Protein AF-A0A968C1F3-F1 (afdb_monomer)

Radius of gyration: 13.2 Å; Cα contacts (8 Å, |Δi|>4): 268; chains: 1; bounding box: 30×22×37 Å

Foldseek 3Di:
DPQCPQWDEWEAAVVRQKIWTQHCQAIWMAGPVGDHIDDADSAHFDYWYAFPVQKIWGHSDQAFFIWIGGNNHDDIDGPDGQCPDPRDGWAHWDDDNVRPDIDTDD

Structure (mmCIF, N/CA/C/O backbone):
data_AF-A0A968C1F3-F1
#
_entry.id   AF-A0A968C1F3-F1
#
loop_
_atom_site.group_PDB
_atom_site.id
_atom_site.type_symbol
_atom_site.label_atom_id
_atom_site.label_alt_id
_atom_site.label_comp_id
_atom_site.label_asym_id
_atom_site.label_entity_id
_atom_site.label_seq_id
_atom_site.pdbx_PDB_ins_code
_atom_site.Cartn_x
_atom_site.Cartn_y
_atom_site.Cartn_z
_atom_site.occupancy
_atom_site.B_iso_or_equiv
_atom_site.auth_seq_id
_atom_site.auth_comp_id
_atom_site.auth_asym_id
_atom_site.auth_atom_id
_atom_site.pdbx_PDB_model_num
ATOM 1 N N . ILE A 1 1 ? -5.490 10.789 14.487 1.00 62.66 1 ILE A N 1
ATOM 2 C CA . ILE A 1 1 ? -5.565 9.484 15.179 1.00 62.66 1 ILE A CA 1
ATOM 3 C C . ILE A 1 1 ? -4.205 9.315 15.837 1.00 62.66 1 ILE A C 1
ATOM 5 O O . ILE A 1 1 ? -3.225 9.666 15.199 1.00 62.66 1 ILE A O 1
ATOM 9 N N . GLU A 1 2 ? -4.134 8.930 17.107 1.00 79.94 2 GLU A N 1
ATOM 10 C CA . GLU A 1 2 ? -2.833 8.710 17.760 1.00 79.94 2 GLU A CA 1
ATOM 11 C C . GLU A 1 2 ? -2.062 7.604 17.016 1.00 79.94 2 GLU A C 1
ATOM 13 O O . GLU A 1 2 ? -2.661 6.593 16.641 1.00 79.94 2 GLU A O 1
ATOM 18 N N . GLY A 1 3 ? -0.770 7.809 16.748 1.00 77.06 3 GLY A N 1
ATOM 19 C CA . GLY A 1 3 ? 0.053 6.857 15.990 1.00 77.06 3 GLY A CA 1
ATOM 20 C C . GLY A 1 3 ? 0.022 7.049 14.467 1.00 77.06 3 GLY A C 1
ATOM 21 O O . GLY A 1 3 ? 0.539 6.202 13.740 1.00 77.06 3 GLY A O 1
ATOM 22 N N . THR A 1 4 ? -0.605 8.120 13.961 1.00 82.06 4 THR A N 1
ATOM 23 C CA . THR A 1 4 ? -0.593 8.488 12.528 1.00 82.06 4 THR A CA 1
ATOM 24 C C . THR A 1 4 ? 0.255 9.731 12.251 1.00 82.06 4 THR A C 1
ATOM 26 O O . THR A 1 4 ? 0.009 10.461 11.288 1.00 82.06 4 THR A O 1
ATOM 29 N N . GLU A 1 5 ? 1.198 10.044 13.132 1.00 88.50 5 GLU A N 1
ATOM 30 C CA . GLU A 1 5 ? 2.150 11.132 12.942 1.00 88.50 5 GLU A CA 1
ATOM 31 C C . GLU A 1 5 ? 3.022 10.851 11.707 1.00 88.50 5 GLU A C 1
ATOM 33 O O . GLU A 1 5 ? 3.319 9.702 11.387 1.00 88.50 5 GLU A O 1
ATOM 38 N N . SER A 1 6 ? 3.388 11.903 10.969 1.00 87.94 6 SER A N 1
ATOM 39 C CA . SER A 1 6 ? 4.142 11.799 9.706 1.00 87.94 6 SER A CA 1
ATOM 40 C C . SER A 1 6 ? 3.460 10.977 8.602 1.00 87.94 6 SER A C 1
ATOM 42 O O . SER A 1 6 ? 4.112 10.630 7.617 1.00 87.94 6 SER A O 1
ATOM 44 N N . ALA A 1 7 ? 2.158 10.686 8.728 1.00 90.62 7 ALA A N 1
ATOM 45 C CA . ALA A 1 7 ? 1.440 9.914 7.725 1.00 90.62 7 ALA A CA 1
ATOM 46 C C . ALA A 1 7 ? 1.490 10.590 6.345 1.00 90.62 7 ALA A C 1
ATOM 48 O O . ALA A 1 7 ? 1.129 11.759 6.182 1.00 90.62 7 ALA A O 1
ATOM 49 N N . SER A 1 8 ? 1.892 9.822 5.343 1.00 93.06 8 SER A N 1
ATOM 50 C CA . SER A 1 8 ? 1.897 10.184 3.933 1.00 93.06 8 SER A CA 1
ATOM 51 C C . SER A 1 8 ? 1.112 9.149 3.130 1.00 93.06 8 SER A C 1
ATOM 53 O O . SER A 1 8 ? 0.855 8.044 3.604 1.00 93.06 8 SER A O 1
ATOM 55 N N . THR A 1 9 ? 0.678 9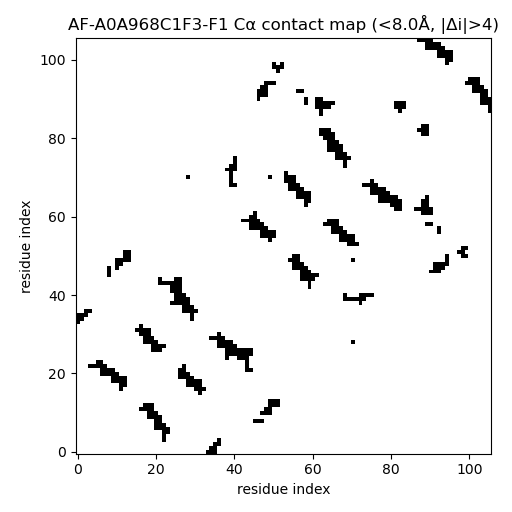.559 1.934 1.00 92.62 9 THR A N 1
ATOM 56 C CA . THR A 1 9 ? -0.091 8.776 0.954 1.00 92.62 9 THR A CA 1
ATOM 57 C C . THR A 1 9 ? -1.090 7.785 1.557 1.00 92.62 9 THR A C 1
ATOM 59 O O . THR A 1 9 ? -0.768 6.646 1.880 1.00 92.62 9 THR A O 1
ATOM 62 N N . VAL A 1 10 ? -2.352 8.203 1.629 1.00 95.62 10 VAL A N 1
ATOM 63 C CA . VAL A 1 10 ? -3.447 7.371 2.137 1.00 95.62 10 VAL A CA 1
ATOM 64 C C . VAL A 1 10 ? -4.186 6.662 1.004 1.00 95.62 10 VAL A C 1
ATOM 66 O O . VAL A 1 10 ? -4.427 7.247 -0.055 1.00 95.62 10 VAL A O 1
ATOM 69 N N . PHE A 1 11 ? -4.609 5.424 1.241 1.00 97.19 11 PHE A N 1
ATOM 70 C CA . PHE A 1 11 ? -5.496 4.677 0.351 1.00 97.19 11 PHE A CA 1
ATOM 71 C C . PHE A 1 11 ? -6.399 3.738 1.155 1.00 97.19 11 PHE A C 1
ATOM 73 O O . PHE A 1 11 ? -6.093 3.345 2.277 1.00 97.19 11 PHE A O 1
ATOM 80 N N . TRP A 1 12 ? -7.567 3.425 0.604 1.00 97.38 12 TRP A N 1
ATOM 81 C CA . TRP A 1 12 ? -8.646 2.781 1.350 1.00 97.38 12 TRP A CA 1
ATOM 82 C C . TRP A 1 12 ? -8.687 1.283 1.110 1.00 97.38 12 TRP A C 1
ATOM 84 O O . TRP A 1 12 ? -8.413 0.826 -0.003 1.00 97.38 12 TRP A O 1
ATOM 94 N N . SER A 1 13 ? -9.104 0.539 2.134 1.00 97.50 13 SER A N 1
ATOM 95 C CA . SER A 1 13 ? -9.514 -0.843 1.948 1.00 97.50 13 SER A CA 1
ATOM 96 C C . SER A 1 13 ? -10.768 -0.931 1.070 1.00 97.50 13 SER A C 1
ATOM 98 O O . SER A 1 13 ? -11.582 0.004 1.024 1.00 97.50 13 SER A O 1
ATOM 100 N N . PRO A 1 14 ? -10.974 -2.062 0.385 1.00 95.56 14 PRO A N 1
ATOM 101 C CA . PRO A 1 14 ? -12.245 -2.368 -0.256 1.00 95.56 14 PRO A CA 1
ATOM 102 C C . PRO A 1 14 ? -13.399 -2.249 0.748 1.00 95.56 14 PRO A C 1
ATOM 104 O O . PRO A 1 14 ? -13.357 -2.815 1.836 1.00 95.56 14 PRO A O 1
ATOM 107 N N . GLY A 1 15 ? -14.434 -1.486 0.396 1.00 93.88 15 GLY A N 1
ATOM 108 C CA . GLY A 1 15 ? -15.575 -1.226 1.284 1.00 93.88 15 GLY A CA 1
ATOM 109 C C . GLY A 1 15 ? -15.359 -0.108 2.314 1.00 93.88 15 GLY A C 1
ATOM 110 O O . GLY A 1 15 ? -16.330 0.335 2.920 1.00 93.88 15 GLY A O 1
ATOM 111 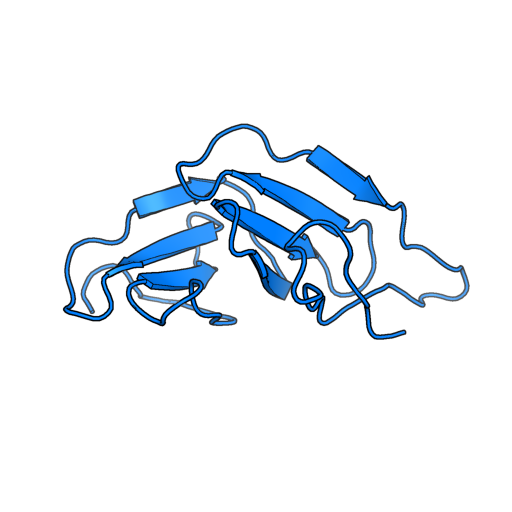N N . GLY A 1 16 ? -14.137 0.414 2.467 1.00 96.31 16 GLY A N 1
ATOM 112 C CA . GLY A 1 16 ? -13.868 1.620 3.255 1.00 96.31 16 GLY A CA 1
ATOM 113 C C . GLY A 1 16 ? -13.903 1.422 4.773 1.00 96.31 16 GLY A C 1
ATOM 114 O O . GLY A 1 16 ? -14.249 2.346 5.511 1.00 96.31 16 GLY A O 1
ATOM 115 N N . HIS A 1 17 ? -13.566 0.226 5.256 1.00 97.12 17 HIS A N 1
ATOM 116 C CA . HIS A 1 17 ? -13.519 -0.075 6.693 1.00 97.12 17 HIS A CA 1
ATOM 117 C C . HIS A 1 17 ? -12.140 0.167 7.322 1.00 97.12 17 HIS A C 1
ATOM 119 O O . HIS A 1 17 ? -12.041 0.355 8.535 1.00 97.12 17 HIS A O 1
ATOM 125 N N . GLU A 1 18 ? -11.086 0.215 6.510 1.00 98.19 18 GLU A N 1
ATOM 126 C CA . GLU A 1 18 ? -9.721 0.517 6.936 1.00 98.19 18 GLU A CA 1
ATOM 127 C C . GLU A 1 18 ? -9.056 1.503 5.966 1.00 98.19 18 GLU A C 1
ATOM 129 O O . GLU A 1 18 ? -9.433 1.617 4.795 1.00 98.19 18 GLU A O 1
ATOM 134 N N . ILE A 1 19 ? -8.054 2.221 6.467 1.00 97.69 19 ILE A N 1
ATOM 135 C CA . ILE A 1 19 ? -7.175 3.102 5.694 1.00 97.69 19 ILE A CA 1
ATOM 136 C C . ILE A 1 19 ? -5.758 2.579 5.853 1.00 97.69 19 ILE A C 1
ATOM 138 O O . ILE A 1 19 ? -5.299 2.393 6.979 1.00 97.69 19 ILE A O 1
ATOM 142 N N . ALA A 1 20 ? -5.068 2.382 4.738 1.00 97.94 20 ALA A N 1
ATOM 143 C CA . ALA A 1 20 ? -3.636 2.158 4.702 1.00 97.94 20 ALA A CA 1
ATOM 144 C C . ALA A 1 20 ? -2.903 3.473 4.403 1.00 97.94 20 ALA A C 1
ATOM 146 O O . ALA A 1 20 ? -3.420 4.345 3.696 1.00 97.94 20 ALA A O 1
ATOM 147 N N . PHE A 1 21 ? -1.720 3.626 4.984 1.00 97.56 21 PHE A N 1
ATOM 148 C CA . PHE A 1 21 ? -0.894 4.824 4.873 1.00 97.56 21 PHE A CA 1
ATOM 149 C C . PHE A 1 21 ? 0.567 4.492 5.174 1.00 97.56 21 PHE A C 1
ATOM 151 O O . PHE A 1 21 ? 0.863 3.477 5.809 1.00 97.56 21 PHE A O 1
ATOM 158 N N . PHE A 1 22 ? 1.479 5.362 4.757 1.00 96.75 22 PHE A N 1
ATOM 159 C CA . PHE A 1 22 ? 2.890 5.243 5.110 1.00 96.75 22 PHE A CA 1
ATOM 160 C C . PHE A 1 22 ? 3.255 6.211 6.231 1.00 96.75 22 PHE A C 1
ATOM 162 O O . PHE A 1 22 ? 2.746 7.325 6.275 1.00 96.75 22 PHE A O 1
ATOM 169 N N . ALA A 1 23 ? 4.144 5.802 7.128 1.00 95.00 23 ALA A N 1
ATOM 170 C CA . ALA A 1 23 ? 4.752 6.655 8.150 1.00 95.00 23 ALA A CA 1
ATOM 171 C C . ALA A 1 23 ? 6.192 6.185 8.420 1.00 95.00 23 ALA A C 1
ATOM 173 O O . ALA A 1 23 ? 6.708 5.319 7.711 1.00 95.00 23 ALA A O 1
ATOM 174 N N . ASP A 1 24 ? 6.842 6.720 9.455 1.00 90.94 24 ASP A N 1
ATOM 175 C CA . ASP A 1 24 ? 8.248 6.416 9.770 1.00 90.94 24 ASP A CA 1
ATOM 176 C C . ASP A 1 24 ? 8.513 4.910 9.960 1.00 90.94 24 ASP A C 1
ATOM 178 O O . ASP A 1 24 ? 9.573 4.414 9.587 1.00 90.94 24 ASP A O 1
ATOM 182 N N . ALA A 1 25 ? 7.533 4.164 10.481 1.00 91.19 25 ALA A N 1
ATOM 183 C CA . ALA A 1 25 ? 7.636 2.718 10.687 1.00 91.19 25 ALA A CA 1
ATOM 184 C C . ALA A 1 25 ? 7.469 1.877 9.402 1.00 91.19 25 ALA A C 1
ATOM 186 O O . ALA A 1 25 ? 7.787 0.689 9.411 1.00 91.19 25 ALA A O 1
ATOM 187 N N . GLY A 1 26 ? 6.968 2.461 8.309 1.00 95.25 26 GLY A N 1
ATOM 188 C CA . GLY A 1 26 ? 6.662 1.763 7.058 1.00 95.25 26 GLY A CA 1
ATOM 189 C C . GLY A 1 26 ? 5.191 1.872 6.662 1.00 95.25 26 GLY A C 1
ATOM 190 O O . GLY A 1 26 ? 4.559 2.904 6.882 1.00 95.25 26 GLY A O 1
ATOM 191 N N . LEU A 1 27 ? 4.654 0.817 6.053 1.00 97.75 27 LEU A N 1
ATOM 192 C CA . LEU A 1 27 ? 3.251 0.711 5.664 1.00 97.75 27 LEU A CA 1
ATOM 193 C C . LEU A 1 27 ? 2.419 0.254 6.863 1.00 97.75 27 LEU A C 1
ATOM 195 O O . LEU A 1 27 ? 2.630 -0.838 7.400 1.00 97.75 27 LEU A O 1
ATOM 199 N N . LEU A 1 28 ? 1.437 1.064 7.244 1.00 97.81 28 LEU A N 1
ATOM 200 C CA . LEU A 1 28 ? 0.487 0.769 8.310 1.00 97.81 28 LEU A CA 1
ATOM 201 C C . LEU A 1 28 ? -0.944 0.788 7.783 1.00 97.81 28 LEU A C 1
ATOM 203 O O . LEU A 1 28 ? -1.237 1.341 6.722 1.00 97.81 28 LEU A O 1
ATOM 207 N N . ARG A 1 29 ? -1.854 0.227 8.577 1.00 97.81 29 ARG A N 1
ATOM 208 C CA . ARG A 1 29 ? -3.297 0.393 8.403 1.00 97.81 29 ARG A CA 1
ATOM 209 C C . ARG A 1 29 ? -3.993 0.720 9.712 1.00 97.81 29 ARG A C 1
ATOM 211 O O . ARG A 1 29 ? -3.489 0.406 10.789 1.00 97.81 29 ARG A O 1
ATOM 218 N N . VAL A 1 30 ? -5.166 1.329 9.620 1.00 97.44 30 VAL A N 1
ATOM 219 C CA . VAL A 1 30 ? -5.995 1.676 10.775 1.00 97.44 30 VAL A CA 1
ATOM 220 C C . VAL A 1 30 ? -7.485 1.561 10.435 1.00 97.44 30 VAL A C 1
ATOM 222 O O . VAL A 1 30 ? -7.872 1.898 9.311 1.00 97.44 30 VAL A O 1
ATOM 225 N N . PRO A 1 31 ? -8.346 1.135 11.380 1.00 97.44 31 PRO A N 1
ATOM 226 C CA . PRO A 1 31 ? -9.791 1.164 11.182 1.00 97.44 31 PRO A CA 1
ATOM 227 C C . PRO A 1 31 ? -10.304 2.585 10.950 1.00 97.44 31 PRO A C 1
ATOM 229 O O . PRO A 1 31 ? -9.880 3.533 11.614 1.00 97.44 31 PRO A O 1
ATOM 232 N N . THR A 1 32 ? -11.286 2.737 10.065 1.00 95.56 32 THR A N 1
ATOM 233 C CA . THR A 1 32 ? -11.891 4.049 9.765 1.00 95.56 32 THR A CA 1
ATOM 234 C C . THR A 1 32 ? -12.717 4.596 10.921 1.00 95.56 32 THR A C 1
ATOM 236 O O . THR A 1 32 ? -12.850 5.807 11.070 1.00 95.56 32 THR A O 1
ATOM 239 N N . ALA A 1 33 ? -13.195 3.711 11.797 1.00 95.12 33 ALA A N 1
ATOM 240 C CA . ALA A 1 33 ? -13.798 4.066 13.078 1.00 95.12 33 ALA A CA 1
ATOM 241 C C . ALA A 1 33 ? -12.784 4.612 14.112 1.00 95.12 33 ALA A C 1
ATOM 243 O O . ALA A 1 33 ? -13.190 5.055 15.185 1.00 95.12 33 ALA A O 1
ATOM 244 N N . GLY A 1 34 ? -11.482 4.596 13.802 1.00 90.06 34 GLY A N 1
ATOM 245 C CA . GLY A 1 34 ? -10.400 4.926 14.724 1.00 90.06 34 GLY A CA 1
ATOM 246 C C . GLY A 1 34 ? -9.897 3.714 15.516 1.00 90.06 34 GLY A C 1
ATOM 247 O O . GLY A 1 34 ? -10.508 2.647 15.534 1.00 90.06 34 GLY A O 1
ATOM 248 N N . GLY A 1 35 ? -8.743 3.879 16.159 1.00 93.12 35 GLY A N 1
ATOM 249 C CA . GLY A 1 35 ? -8.039 2.823 16.885 1.00 93.12 35 GLY A CA 1
ATOM 250 C C . GLY A 1 35 ? -6.528 2.942 16.709 1.00 93.12 35 GLY A C 1
ATOM 251 O O . GLY A 1 35 ? -6.048 3.885 16.084 1.00 93.12 35 GLY A O 1
ATOM 252 N N . ALA A 1 36 ? -5.789 1.980 17.260 1.00 94.19 36 ALA A N 1
ATOM 253 C CA . ALA A 1 36 ? -4.342 1.914 17.095 1.00 94.19 36 ALA A CA 1
ATOM 254 C C . ALA A 1 36 ? -3.977 1.427 15.679 1.00 94.19 36 ALA A C 1
ATOM 256 O O . ALA A 1 36 ? -4.505 0.392 15.249 1.00 94.19 36 ALA A O 1
ATOM 257 N N . PRO A 1 37 ? -3.075 2.122 14.963 1.00 96.12 37 PRO A N 1
ATOM 258 C CA . PRO A 1 37 ? -2.526 1.627 13.710 1.00 96.12 37 PRO A CA 1
ATOM 259 C C . PRO A 1 37 ? -1.785 0.300 13.883 1.00 96.12 37 PRO A C 1
ATOM 261 O O . PRO A 1 37 ? -1.165 0.034 14.914 1.00 96.12 37 PRO A O 1
ATOM 264 N N . ARG A 1 38 ? -1.837 -0.533 12.847 1.00 96.56 38 ARG A N 1
ATOM 265 C CA . ARG A 1 38 ? -1.146 -1.821 12.771 1.00 96.56 38 ARG A CA 1
ATOM 266 C C . ARG A 1 38 ? -0.124 -1.775 11.651 1.00 96.56 38 ARG A C 1
ATOM 268 O O . ARG A 1 38 ? -0.450 -1.371 10.537 1.00 96.56 38 ARG A O 1
ATOM 275 N N . LEU A 1 39 ? 1.092 -2.210 11.954 1.00 96.69 39 LEU A N 1
ATOM 276 C CA . LEU A 1 39 ? 2.151 -2.359 10.967 1.00 96.69 39 LEU A CA 1
ATOM 277 C C . LEU A 1 39 ? 1.816 -3.512 10.013 1.00 96.69 39 LEU A C 1
ATOM 279 O O . LEU A 1 39 ? 1.500 -4.612 10.461 1.00 96.69 39 LEU A O 1
ATOM 283 N N . VAL A 1 40 ? 1.900 -3.248 8.712 1.00 98.12 40 VAL A N 1
ATOM 284 C CA . VAL A 1 40 ? 1.728 -4.242 7.642 1.00 98.12 40 VAL A CA 1
ATOM 285 C C . VAL A 1 40 ? 3.099 -4.684 7.129 1.00 98.12 40 VAL A C 1
ATOM 287 O O . VAL A 1 40 ? 3.370 -5.877 6.998 1.00 98.12 40 VAL A O 1
ATOM 290 N N . ALA A 1 41 ? 3.985 -3.720 6.866 1.00 97.19 41 ALA A N 1
ATOM 291 C CA . ALA A 1 41 ? 5.351 -3.977 6.424 1.00 97.19 41 ALA A CA 1
ATOM 292 C C . ALA A 1 41 ? 6.303 -2.869 6.889 1.00 97.19 41 ALA A C 1
ATOM 294 O O . ALA A 1 41 ? 5.972 -1.689 6.795 1.00 97.19 41 ALA A O 1
ATOM 295 N N . GLU A 1 42 ? 7.523 -3.247 7.279 1.00 95.88 42 GLU A N 1
ATOM 296 C CA . GLU A 1 42 ? 8.647 -2.333 7.568 1.00 95.88 42 GLU A CA 1
ATOM 297 C C . GLU A 1 42 ? 9.269 -1.775 6.273 1.00 95.88 42 GLU A C 1
ATOM 299 O O . GLU A 1 42 ? 10.480 -1.786 6.060 1.00 95.88 42 GLU A O 1
ATOM 304 N N . LEU A 1 43 ? 8.413 -1.350 5.346 1.00 94.44 43 LEU A N 1
ATOM 305 C CA . LEU A 1 43 ? 8.781 -0.778 4.060 1.00 94.44 43 LEU A CA 1
ATOM 306 C C . LEU A 1 43 ? 7.914 0.446 3.814 1.00 94.44 43 LEU A C 1
ATOM 308 O O . LEU A 1 43 ? 6.688 0.381 3.894 1.00 94.44 43 LEU A O 1
ATOM 312 N N . ASN A 1 44 ? 8.573 1.562 3.526 1.00 92.75 44 ASN A N 1
ATOM 313 C CA . ASN A 1 44 ? 7.904 2.798 3.156 1.00 92.75 44 ASN A CA 1
ATOM 314 C C . ASN A 1 44 ? 7.508 2.768 1.668 1.00 92.75 44 ASN A C 1
ATOM 316 O O . ASN A 1 44 ? 7.905 1.866 0.921 1.00 92.75 44 ASN A O 1
ATOM 320 N N . GLY A 1 45 ? 6.721 3.748 1.239 1.00 92.31 45 GLY A N 1
ATOM 321 C CA . GLY A 1 45 ? 6.264 3.839 -0.132 1.00 92.31 45 GLY A CA 1
ATOM 322 C C . GLY A 1 45 ? 5.771 5.215 -0.533 1.00 92.31 45 GLY A C 1
ATOM 323 O O . GLY A 1 45 ? 5.577 6.122 0.271 1.00 92.31 45 GLY A O 1
ATOM 324 N N . TRP A 1 46 ? 5.619 5.355 -1.841 1.00 91.94 46 TRP A N 1
ATOM 325 C CA . TRP A 1 46 ? 5.213 6.577 -2.512 1.00 91.94 46 TRP A CA 1
ATOM 326 C C . TRP A 1 46 ? 3.717 6.569 -2.834 1.00 91.94 46 TRP A C 1
ATOM 328 O O . TRP A 1 46 ? 3.023 7.567 -2.634 1.00 91.94 46 TRP A O 1
ATOM 338 N N . ASP A 1 47 ? 3.216 5.431 -3.307 1.00 93.81 47 ASP A N 1
ATOM 339 C CA . ASP A 1 47 ? 1.826 5.204 -3.678 1.00 93.81 47 ASP A CA 1
ATOM 340 C C . ASP A 1 47 ? 1.389 3.774 -3.358 1.00 93.81 47 ASP A C 1
ATOM 342 O O . ASP A 1 47 ? 2.207 2.907 -3.051 1.00 93.81 47 ASP A O 1
ATOM 346 N N . GLY A 1 48 ? 0.081 3.524 -3.406 1.00 96.00 48 GLY A N 1
ATOM 347 C CA . GLY A 1 48 ? -0.444 2.188 -3.190 1.00 96.00 48 GLY A CA 1
ATOM 348 C C . GLY A 1 48 ? -1.933 2.049 -3.465 1.00 96.00 48 GLY A C 1
ATOM 349 O O . GLY A 1 48 ? -2.656 3.028 -3.653 1.00 96.00 48 GLY A O 1
ATOM 350 N N . ALA A 1 49 ? -2.373 0.797 -3.507 1.00 97.12 49 ALA A N 1
ATOM 351 C CA . ALA A 1 49 ? -3.765 0.404 -3.647 1.00 97.12 49 ALA A CA 1
ATOM 352 C C . ALA A 1 49 ? -4.031 -0.900 -2.897 1.00 97.12 49 ALA A C 1
ATOM 354 O O . ALA A 1 49 ? -3.152 -1.753 -2.775 1.00 97.12 49 ALA A O 1
ATOM 355 N N . TRP A 1 50 ? -5.271 -1.077 -2.447 1.00 98.06 50 TRP A N 1
ATOM 356 C CA . TRP A 1 50 ? -5.717 -2.255 -1.709 1.00 98.06 50 TRP A CA 1
ATOM 357 C C . TRP A 1 50 ? -6.790 -2.997 -2.511 1.00 98.06 50 TRP A C 1
ATOM 359 O O . TRP A 1 50 ? -7.792 -2.418 -2.931 1.00 98.06 50 TRP A O 1
ATOM 369 N N . SER A 1 51 ? -6.554 -4.280 -2.774 1.00 97.31 51 SER A N 1
ATOM 370 C CA . SER A 1 51 ? -7.483 -5.147 -3.506 1.00 97.31 51 SER A CA 1
ATOM 371 C C . SER A 1 51 ? -8.564 -5.760 -2.609 1.00 97.31 51 SER A C 1
ATOM 373 O O . SER A 1 51 ? -8.302 -5.991 -1.432 1.00 97.31 51 SER A O 1
ATOM 375 N N . PRO A 1 52 ? -9.723 -6.159 -3.178 1.00 95.94 52 PRO A N 1
ATOM 376 C CA . PRO A 1 52 ? -10.744 -6.993 -2.521 1.00 95.94 52 PRO A CA 1
ATOM 377 C C . PRO A 1 52 ? -10.260 -8.328 -1.935 1.00 95.94 52 PRO A C 1
ATOM 379 O O . PRO A 1 52 ? -11.014 -8.963 -1.210 1.00 95.94 52 PRO A O 1
ATOM 382 N N . ASN A 1 53 ? -9.043 -8.768 -2.267 1.00 95.56 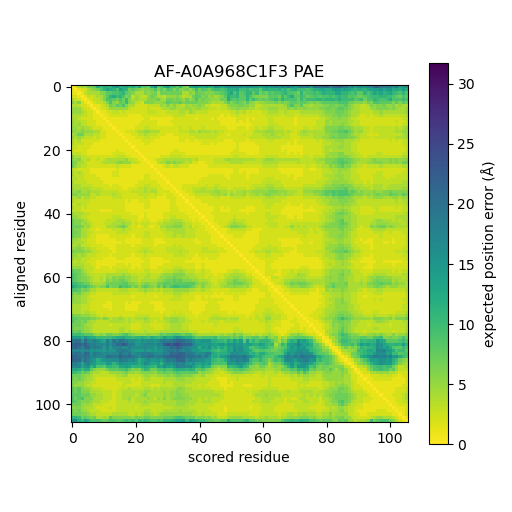53 ASN A N 1
ATOM 383 C CA . ASN A 1 53 ? -8.454 -10.031 -1.814 1.00 95.56 53 ASN A CA 1
ATOM 384 C C . ASN A 1 53 ? -7.366 -9.804 -0.748 1.00 95.56 53 ASN A C 1
ATOM 386 O O . ASN A 1 53 ? -6.395 -10.556 -0.704 1.00 95.56 53 ASN A O 1
ATOM 390 N N . ASP A 1 54 ? -7.456 -8.705 0.003 1.00 96.81 54 ASP A N 1
ATOM 391 C CA . ASP A 1 54 ? -6.509 -8.318 1.058 1.00 96.81 54 ASP A CA 1
ATOM 392 C C . ASP A 1 54 ? -5.041 -8.231 0.624 1.00 96.81 54 ASP A C 1
ATOM 394 O O . ASP A 1 54 ? -4.120 -8.289 1.426 1.00 96.81 54 ASP A O 1
ATOM 398 N N . THR A 1 55 ? -4.794 -8.014 -0.667 1.00 97.62 55 THR A N 1
ATOM 399 C CA . THR A 1 55 ? -3.459 -7.677 -1.173 1.00 97.62 55 THR A CA 1
ATOM 400 C C . THR A 1 55 ? -3.314 -6.168 -1.296 1.00 97.62 55 THR A C 1
ATOM 402 O O . THR A 1 55 ? -4.138 -5.529 -1.961 1.00 97.62 55 THR A O 1
ATOM 405 N N . ILE A 1 56 ? -2.232 -5.621 -0.745 1.00 98.06 56 ILE A N 1
ATOM 406 C CA . ILE A 1 56 ? -1.786 -4.247 -0.975 1.00 98.06 56 ILE A CA 1
ATOM 407 C C . ILE A 1 56 ? -0.678 -4.260 -2.029 1.00 98.06 56 ILE A C 1
ATOM 409 O O . ILE A 1 56 ? 0.306 -4.984 -1.889 1.00 98.06 56 ILE A O 1
ATOM 413 N N . LEU A 1 57 ? -0.844 -3.460 -3.083 1.00 96.25 57 LEU A N 1
ATOM 414 C CA . LEU A 1 57 ? 0.208 -3.114 -4.041 1.00 96.25 57 LEU A CA 1
ATOM 415 C C . LEU A 1 57 ? 0.755 -1.734 -3.695 1.00 96.25 57 LEU A C 1
ATOM 417 O O . LEU A 1 57 ? -0.034 -0.833 -3.423 1.00 96.25 57 LEU A O 1
ATOM 421 N N . PHE A 1 58 ? 2.070 -1.552 -3.757 1.00 95.31 58 PHE A N 1
ATOM 422 C CA . PHE A 1 58 ? 2.699 -0.254 -3.533 1.00 95.31 58 PHE A CA 1
ATOM 423 C C . PHE A 1 58 ? 4.027 -0.101 -4.276 1.00 95.31 58 PHE A C 1
ATOM 425 O O . PHE A 1 58 ? 4.749 -1.080 -4.498 1.00 95.31 58 PHE A O 1
ATOM 432 N N . GLY A 1 59 ? 4.341 1.136 -4.657 1.00 92.38 59 GLY A N 1
ATOM 433 C CA . GLY A 1 59 ? 5.661 1.537 -5.130 1.00 92.38 59 GLY A CA 1
ATOM 434 C C . GLY A 1 59 ? 6.499 2.070 -3.962 1.00 92.38 59 GLY A C 1
ATOM 435 O O . GLY A 1 59 ? 6.061 3.011 -3.302 1.00 92.38 59 GLY A O 1
ATOM 436 N N . PRO A 1 60 ? 7.695 1.522 -3.679 1.00 89.25 60 PRO A N 1
ATOM 437 C CA . PRO A 1 60 ? 8.565 2.019 -2.613 1.00 89.25 60 PRO A CA 1
ATOM 438 C C . PRO A 1 60 ? 9.163 3.392 -2.958 1.00 89.25 60 PRO A C 1
ATOM 440 O O . PRO A 1 60 ? 9.502 4.174 -2.076 1.00 89.25 60 PRO A O 1
ATOM 443 N N . GLU A 1 61 ? 9.267 3.699 -4.251 1.00 87.19 61 GLU A N 1
ATOM 444 C CA . GLU A 1 61 ? 9.865 4.911 -4.800 1.00 87.19 61 GLU A CA 1
ATOM 445 C C . GLU A 1 61 ? 9.047 5.399 -6.002 1.00 87.19 61 GLU A C 1
ATOM 447 O O . GLU A 1 61 ? 8.290 4.636 -6.603 1.00 87.19 61 GLU A O 1
ATOM 452 N N . ARG A 1 62 ? 9.235 6.664 -6.406 1.00 82.06 62 ARG A N 1
ATOM 453 C CA . ARG A 1 62 ? 8.564 7.247 -7.588 1.00 82.06 62 ARG A CA 1
ATOM 454 C C . ARG A 1 62 ? 8.925 6.524 -8.892 1.00 82.06 62 ARG A C 1
ATOM 456 O O . ARG A 1 62 ? 8.166 6.554 -9.855 1.00 82.06 62 ARG A O 1
ATOM 463 N N . THR A 1 63 ? 10.110 5.927 -8.927 1.00 80.94 63 THR A N 1
ATOM 464 C CA . THR A 1 63 ? 10.616 5.104 -10.024 1.00 80.94 63 THR A CA 1
ATOM 465 C C . THR A 1 63 ? 11.180 3.834 -9.422 1.00 80.94 63 THR A C 1
ATOM 467 O O . THR A 1 63 ? 12.022 3.918 -8.538 1.00 80.94 63 THR A O 1
ATOM 470 N N . GLY A 1 64 ? 10.746 2.668 -9.878 1.00 81.69 64 GLY A N 1
ATOM 471 C CA . GLY A 1 64 ? 11.200 1.408 -9.301 1.00 81.69 64 GLY A CA 1
ATOM 472 C C . GLY A 1 64 ? 10.182 0.299 -9.517 1.00 81.69 64 GLY A C 1
ATOM 473 O O . GLY A 1 64 ? 9.257 0.490 -10.307 1.00 81.69 64 GLY A O 1
ATOM 474 N N . PRO A 1 65 ? 10.361 -0.865 -8.868 1.00 86.69 65 PRO A N 1
ATOM 475 C CA . PRO A 1 65 ? 9.440 -1.991 -8.974 1.00 86.69 65 PRO A CA 1
ATOM 476 C C . PRO A 1 65 ? 8.142 -1.748 -8.198 1.00 86.69 65 PRO A C 1
ATOM 478 O O . PR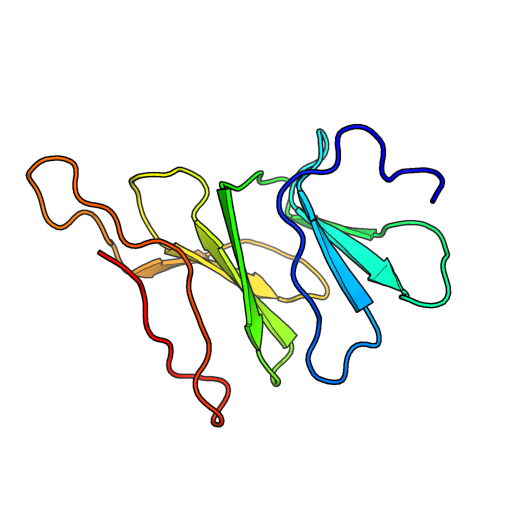O A 1 65 ? 8.134 -1.053 -7.186 1.00 86.69 65 PRO A O 1
ATOM 481 N N . LEU A 1 66 ? 7.070 -2.429 -8.603 1.00 90.94 66 LEU A N 1
ATOM 482 C CA . LEU A 1 66 ? 5.880 -2.574 -7.766 1.00 90.94 66 LEU A CA 1
ATOM 483 C C . LEU A 1 66 ? 6.009 -3.790 -6.854 1.00 90.94 66 LEU A C 1
ATOM 485 O O . LEU A 1 66 ? 6.330 -4.900 -7.305 1.00 90.94 66 LEU A O 1
ATOM 489 N N . LEU A 1 67 ? 5.718 -3.584 -5.574 1.00 94.25 67 LEU A N 1
ATOM 490 C CA . LEU A 1 67 ? 5.689 -4.618 -4.550 1.00 94.25 67 LEU A CA 1
ATOM 491 C C . LEU A 1 67 ? 4.244 -4.943 -4.179 1.00 94.25 67 LEU A C 1
ATOM 493 O O . LEU A 1 67 ? 3.361 -4.093 -4.251 1.00 94.25 67 LEU A O 1
ATOM 497 N N . ARG A 1 68 ? 4.018 -6.183 -3.742 1.00 95.50 68 ARG A N 1
ATOM 498 C CA . ARG A 1 68 ? 2.798 -6.595 -3.046 1.00 95.50 68 ARG A CA 1
ATOM 499 C C . ARG A 1 68 ? 3.096 -7.122 -1.659 1.00 95.50 68 ARG A C 1
ATOM 501 O O . ARG A 1 68 ? 4.117 -7.783 -1.465 1.00 95.50 68 ARG A O 1
ATOM 508 N N . VAL A 1 69 ? 2.148 -6.940 -0.757 1.00 97.81 69 VAL A N 1
ATOM 509 C CA . VAL A 1 69 ? 2.110 -7.553 0.571 1.00 97.81 69 VAL A CA 1
ATOM 510 C C . VAL A 1 69 ? 0.663 -7.908 0.923 1.00 97.81 69 VAL A C 1
ATOM 512 O O . VAL A 1 69 ? -0.269 -7.348 0.347 1.00 97.81 69 VAL A O 1
ATOM 515 N N . ASP A 1 70 ? 0.475 -8.872 1.816 1.00 98.06 70 ASP A N 1
ATOM 516 C CA . ASP A 1 70 ? -0.829 -9.135 2.427 1.00 98.06 70 ASP A CA 1
ATOM 517 C C . ASP A 1 70 ? -1.172 -7.998 3.407 1.00 98.06 70 ASP A C 1
ATOM 519 O O . ASP A 1 70 ? -0.277 -7.471 4.068 1.00 98.06 70 ASP A O 1
ATOM 523 N N . ALA A 1 71 ? -2.434 -7.584 3.491 1.00 98.00 71 ALA A N 1
ATOM 524 C CA . ALA A 1 71 ? -2.874 -6.499 4.365 1.00 98.00 71 ALA A CA 1
ATOM 525 C C . ALA A 1 71 ? -2.781 -6.855 5.858 1.00 98.00 71 ALA A C 1
ATOM 527 O O . ALA A 1 71 ? -2.641 -5.961 6.696 1.00 98.00 71 ALA A O 1
ATOM 528 N N . GLU A 1 72 ? -2.793 -8.145 6.199 1.00 97.62 72 GLU A N 1
ATOM 529 C CA . GLU A 1 72 ? -2.471 -8.635 7.544 1.00 97.62 72 GLU A CA 1
ATOM 530 C C . GLU A 1 72 ? -0.961 -8.594 7.837 1.00 97.62 72 GLU A C 1
ATOM 532 O O . GLU A 1 72 ? -0.545 -8.734 8.988 1.00 97.62 72 GLU A O 1
ATOM 537 N N . GLY A 1 73 ? -0.148 -8.338 6.812 1.00 96.44 73 GLY A N 1
ATOM 538 C CA . GLY A 1 73 ? 1.294 -8.164 6.881 1.00 96.44 73 GLY A CA 1
ATOM 539 C C . GLY A 1 73 ? 2.089 -9.366 6.381 1.00 96.44 73 GLY A C 1
ATOM 540 O O . GLY A 1 73 ? 1.561 -10.369 5.901 1.00 96.44 73 GLY A O 1
ATOM 541 N N . GLY 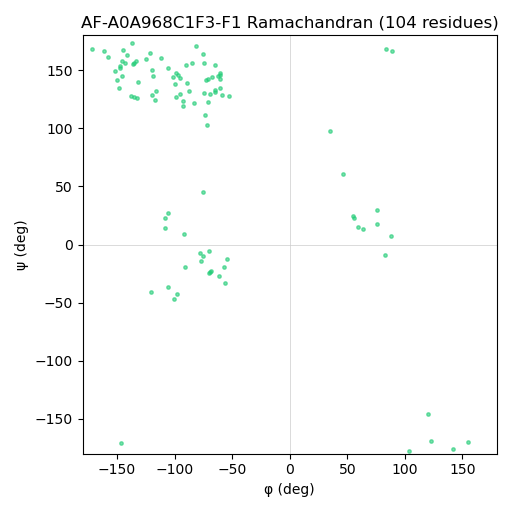A 1 74 ? 3.412 -9.252 6.472 1.00 92.19 74 GLY A N 1
ATOM 542 C CA . GLY A 1 74 ? 4.352 -10.284 6.032 1.00 92.19 74 GLY A CA 1
ATOM 543 C C . GLY A 1 74 ? 5.348 -9.776 4.988 1.00 92.19 74 GLY A C 1
ATOM 544 O O . GLY A 1 74 ? 5.476 -8.572 4.768 1.00 92.19 74 GLY A O 1
ATOM 545 N N . PRO A 1 75 ? 6.109 -10.679 4.344 1.00 94.25 75 PRO A N 1
ATOM 546 C CA . PRO A 1 75 ? 7.168 -10.268 3.435 1.00 94.25 75 PRO A CA 1
ATOM 547 C C . PRO A 1 75 ? 6.591 -9.682 2.144 1.00 94.25 75 PRO A C 1
ATOM 549 O O . PRO A 1 75 ? 5.879 -10.369 1.403 1.00 94.25 75 PRO A O 1
ATOM 552 N N . ALA A 1 76 ? 6.965 -8.440 1.837 1.00 95.75 76 ALA A N 1
ATOM 553 C CA . ALA A 1 76 ? 6.654 -7.833 0.553 1.00 95.75 76 ALA A CA 1
ATOM 554 C C . ALA A 1 76 ? 7.422 -8.528 -0.585 1.00 95.75 76 ALA A C 1
ATOM 556 O O . ALA A 1 76 ? 8.564 -8.968 -0.424 1.00 95.75 76 ALA A O 1
ATOM 557 N N . ARG A 1 77 ? 6.791 -8.646 -1.756 1.00 94.62 77 ARG A N 1
ATOM 558 C CA . ARG A 1 77 ? 7.351 -9.325 -2.935 1.00 94.62 77 ARG A CA 1
ATOM 559 C C . ARG A 1 77 ? 7.205 -8.461 -4.174 1.00 94.62 77 ARG A C 1
ATOM 561 O O . ARG A 1 77 ? 6.141 -7.895 -4.397 1.00 94.62 77 ARG A O 1
ATOM 568 N N . ILE A 1 78 ? 8.229 -8.441 -5.020 1.00 91.50 78 ILE A N 1
ATOM 569 C CA . ILE A 1 78 ? 8.174 -7.777 -6.328 1.00 91.50 78 ILE A CA 1
ATOM 570 C C . ILE A 1 78 ? 7.137 -8.486 -7.211 1.00 91.50 78 ILE A C 1
ATOM 572 O O . ILE A 1 78 ? 7.134 -9.715 -7.315 1.00 91.50 78 ILE A O 1
ATOM 576 N N . VAL A 1 79 ? 6.249 -7.712 -7.834 1.00 86.12 79 VAL A N 1
ATOM 577 C CA . VAL A 1 79 ? 5.207 -8.210 -8.753 1.00 86.12 79 VAL A CA 1
ATOM 578 C C . VAL A 1 79 ? 5.547 -7.899 -10.199 1.00 86.12 79 VAL A C 1
ATOM 580 O O . VAL A 1 79 ? 5.291 -8.715 -11.080 1.00 86.12 79 VAL A O 1
ATOM 583 N N . ALA A 1 80 ? 6.140 -6.735 -10.437 1.00 73.75 80 ALA A N 1
ATOM 584 C CA . ALA A 1 80 ? 6.584 -6.316 -11.751 1.00 73.75 80 ALA A CA 1
ATOM 585 C C . ALA A 1 80 ? 7.828 -5.439 -11.605 1.00 73.75 80 ALA A C 1
ATOM 587 O O . ALA A 1 80 ? 7.868 -4.538 -10.764 1.00 73.75 80 ALA A O 1
ATOM 588 N N . ALA A 1 81 ? 8.834 -5.698 -12.440 1.00 64.81 81 ALA A N 1
ATOM 589 C CA . ALA A 1 81 ? 9.862 -4.706 -12.705 1.00 64.81 81 ALA A CA 1
ATOM 590 C C . ALA A 1 81 ? 9.218 -3.642 -13.595 1.00 64.81 81 ALA A C 1
ATOM 592 O O . ALA A 1 81 ? 8.820 -3.925 -14.723 1.00 64.81 81 ALA A O 1
ATOM 593 N N . THR A 1 82 ? 9.039 -2.451 -13.045 1.00 64.62 82 THR A N 1
ATOM 594 C CA . THR A 1 82 ? 8.342 -1.345 -13.705 1.00 64.62 82 THR A CA 1
ATOM 595 C C . THR A 1 82 ? 9.284 -0.231 -14.139 1.00 64.62 82 THR A C 1
ATOM 597 O O . THR A 1 82 ? 8.820 0.849 -14.489 1.00 64.62 82 THR A O 1
ATOM 600 N N . ASP A 1 83 ? 10.592 -0.501 -14.152 1.00 64.06 83 ASP A N 1
ATOM 601 C CA . ASP A 1 83 ? 11.559 0.330 -14.863 1.00 64.06 83 ASP A CA 1
ATOM 602 C C . ASP A 1 83 ? 11.376 0.109 -16.367 1.00 64.06 83 ASP A C 1
ATOM 604 O O . ASP A 1 83 ? 11.746 -0.931 -16.918 1.00 64.06 83 ASP A O 1
ATOM 608 N N . LEU A 1 84 ? 10.735 1.079 -17.014 1.00 66.81 84 LEU A N 1
ATOM 609 C CA . LEU A 1 84 ? 10.484 1.071 -18.454 1.00 66.81 84 LEU A CA 1
ATOM 610 C C . LEU A 1 84 ? 11.606 1.772 -19.237 1.00 66.81 84 LEU A C 1
ATOM 612 O O . LEU A 1 84 ? 11.479 1.979 -20.445 1.00 66.81 84 LEU A O 1
ATOM 616 N N . GLY A 1 85 ? 12.707 2.122 -18.565 1.00 62.59 85 GLY A N 1
ATOM 617 C CA . GLY A 1 85 ? 13.794 2.917 -19.114 1.00 62.59 85 GLY A CA 1
ATOM 618 C C . GLY A 1 85 ? 13.526 4.424 -19.051 1.00 62.59 85 GLY A C 1
ATOM 619 O O . GLY A 1 85 ? 12.424 4.890 -18.769 1.00 62.59 85 GLY A O 1
ATOM 620 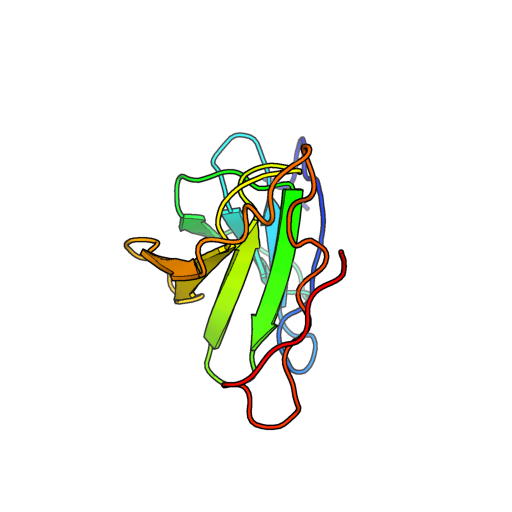N N . ALA A 1 86 ? 14.576 5.212 -19.302 1.00 66.88 86 ALA A N 1
ATOM 621 C CA . ALA A 1 86 ? 14.541 6.682 -19.344 1.00 66.88 86 ALA A CA 1
ATOM 622 C C . ALA A 1 86 ? 14.009 7.382 -18.069 1.00 66.88 86 ALA A C 1
ATOM 624 O O . ALA A 1 86 ? 13.573 8.531 -18.134 1.00 66.88 86 ALA A O 1
ATOM 625 N N . GLY A 1 87 ? 14.066 6.720 -16.907 1.00 64.62 87 GLY A N 1
ATOM 626 C CA . GLY A 1 87 ? 13.560 7.268 -15.642 1.00 64.62 87 GLY A CA 1
ATOM 627 C C . GLY A 1 87 ? 12.033 7.238 -15.519 1.00 64.62 87 GLY A C 1
ATOM 628 O O . GLY A 1 87 ? 11.479 7.950 -14.683 1.00 64.62 87 GLY A O 1
ATOM 629 N N . VAL A 1 88 ? 11.357 6.436 -16.347 1.00 66.25 88 VAL A N 1
ATOM 630 C CA . VAL A 1 88 ? 9.910 6.214 -16.290 1.00 66.25 88 VAL A CA 1
ATOM 631 C C . VAL A 1 88 ? 9.631 4.990 -15.421 1.00 66.25 88 VAL A C 1
ATOM 633 O O . VAL A 1 88 ? 10.086 3.885 -15.721 1.00 66.25 88 VAL A O 1
ATOM 636 N N . GLY A 1 89 ? 8.884 5.199 -14.337 1.00 70.25 89 GLY A N 1
ATOM 637 C CA . GLY A 1 89 ? 8.431 4.148 -13.433 1.00 70.25 89 GLY A CA 1
ATOM 638 C C . GLY A 1 89 ? 6.911 4.078 -13.388 1.00 70.25 89 GLY A C 1
ATOM 639 O O . GLY A 1 89 ? 6.237 5.104 -13.451 1.00 70.25 89 GLY A O 1
ATOM 640 N N . ALA A 1 90 ? 6.367 2.870 -13.257 1.00 77.12 90 ALA A N 1
ATOM 641 C CA . ALA A 1 90 ? 4.944 2.709 -12.985 1.00 77.12 90 ALA A CA 1
ATOM 642 C C . ALA A 1 90 ? 4.585 3.289 -11.610 1.00 77.12 90 ALA A C 1
ATOM 644 O O . ALA A 1 90 ? 5.240 2.984 -10.616 1.00 77.12 90 ALA A O 1
ATOM 645 N N . SER A 1 91 ? 3.515 4.073 -11.561 1.00 84.62 91 SER A N 1
ATOM 646 C CA . SER A 1 91 ? 2.997 4.716 -10.351 1.00 84.62 91 SER A CA 1
ATOM 647 C C . SER A 1 91 ? 1.473 4.623 -10.284 1.00 84.62 91 SER A C 1
ATOM 649 O O . SER A 1 91 ? 0.819 4.175 -11.230 1.00 84.62 91 SER A O 1
ATOM 651 N N . ALA A 1 92 ? 0.899 5.058 -9.165 1.00 87.69 92 ALA A N 1
ATOM 652 C CA . ALA A 1 92 ? -0.532 5.131 -8.891 1.00 87.69 92 ALA A CA 1
ATOM 653 C C . ALA A 1 92 ? -1.279 3.842 -9.292 1.00 87.69 92 ALA A C 1
ATOM 655 O O . ALA A 1 92 ? -2.153 3.887 -10.168 1.00 87.69 92 ALA A O 1
ATOM 656 N N . PRO A 1 93 ? -0.923 2.683 -8.700 1.00 91.56 93 PRO A N 1
ATOM 657 C CA . PRO A 1 93 ? -1.563 1.424 -9.044 1.00 91.56 93 PRO A CA 1
ATOM 658 C C . PRO A 1 93 ? -3.063 1.481 -8.741 1.00 91.56 93 PRO A C 1
ATOM 660 O O . PRO A 1 93 ? -3.494 2.091 -7.765 1.00 91.56 93 PRO A O 1
ATOM 663 N N . GLN A 1 94 ? -3.869 0.815 -9.563 1.00 93.19 94 GLN A N 1
ATOM 664 C CA . GLN A 1 94 ? -5.298 0.629 -9.309 1.00 93.19 94 GLN A CA 1
ATOM 665 C C . GLN A 1 94 ? -5.704 -0.795 -9.658 1.00 93.19 94 GLN A C 1
ATOM 667 O O . GLN A 1 94 ? -5.452 -1.268 -10.768 1.00 93.19 94 GLN A O 1
ATOM 672 N N . PHE A 1 95 ? -6.352 -1.481 -8.719 1.00 94.62 95 PHE A N 1
ATOM 673 C CA . PHE A 1 95 ? -6.885 -2.815 -8.964 1.00 94.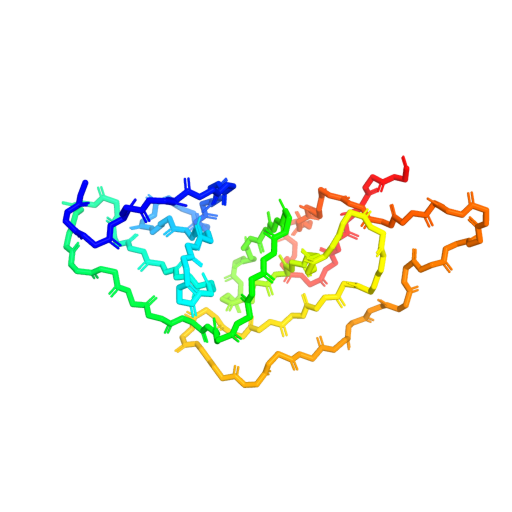62 95 PHE A CA 1
ATOM 674 C C . PHE A 1 95 ? -8.120 -2.767 -9.862 1.00 94.62 95 PHE A C 1
ATOM 676 O O . PHE A 1 95 ? -8.984 -1.901 -9.730 1.00 94.62 95 PHE A O 1
ATOM 683 N N . LEU A 1 96 ? -8.217 -3.747 -10.756 1.00 93.94 96 LEU A N 1
ATOM 684 C CA . LEU A 1 96 ? -9.441 -4.026 -11.492 1.00 93.94 96 LEU A CA 1
ATOM 685 C C . LEU A 1 96 ? -10.456 -4.742 -10.580 1.00 93.94 96 LEU A C 1
ATOM 687 O O . LEU A 1 96 ? -10.065 -5.302 -9.553 1.00 93.94 96 LEU A O 1
ATOM 691 N N . PRO A 1 97 ? -11.749 -4.795 -10.958 1.00 92.75 97 PRO A N 1
ATOM 692 C CA . PRO A 1 97 ? -12.794 -5.400 -10.125 1.00 92.75 97 PRO A CA 1
ATOM 693 C C . PRO A 1 97 ? -12.567 -6.867 -9.730 1.00 92.75 97 PRO A C 1
ATOM 695 O O . PRO A 1 97 ? -13.166 -7.335 -8.770 1.00 92.75 97 PRO A O 1
ATOM 698 N N . ASP A 1 98 ? -11.708 -7.601 -10.444 1.00 94.06 98 ASP A N 1
ATOM 699 C CA . ASP A 1 98 ? -11.353 -8.981 -10.086 1.00 94.06 98 ASP A CA 1
ATOM 700 C C . ASP A 1 98 ? -10.340 -9.096 -8.934 1.00 94.06 98 ASP A C 1
ATOM 702 O O . ASP A 1 98 ? -10.031 -10.205 -8.492 1.00 94.06 98 ASP A O 1
ATOM 706 N N . GLY A 1 99 ? -9.782 -7.971 -8.476 1.00 92.12 99 GLY A N 1
ATOM 707 C CA . GLY A 1 99 ? -8.809 -7.902 -7.389 1.00 92.12 99 GLY A CA 1
ATOM 708 C C . GLY A 1 99 ? -7.480 -8.606 -7.671 1.00 92.12 99 GLY A C 1
ATOM 709 O O . GLY A 1 99 ? -6.718 -8.848 -6.738 1.00 92.12 99 GLY A O 1
ATOM 710 N N . ARG A 1 100 ? -7.201 -8.981 -8.926 1.00 90.88 100 ARG A N 1
ATOM 711 C CA . ARG A 1 100 ? -5.975 -9.696 -9.328 1.00 90.88 100 ARG A CA 1
ATOM 712 C C . ARG A 1 100 ? -5.177 -8.926 -10.360 1.00 90.88 100 ARG A C 1
ATOM 714 O O . ARG A 1 100 ? -3.949 -8.922 -10.307 1.00 90.88 100 ARG A O 1
ATOM 721 N N . ARG A 1 101 ? -5.866 -8.316 -11.319 1.00 92.44 101 ARG A N 1
ATOM 722 C CA . ARG A 1 101 ? -5.253 -7.448 -12.320 1.00 92.44 101 ARG A CA 1
ATOM 723 C C . ARG A 1 101 ? -5.246 -6.018 -11.812 1.00 92.44 101 ARG A C 1
ATOM 725 O O . ARG A 1 101 ? -6.085 -5.624 -11.004 1.00 92.44 101 ARG A O 1
ATOM 732 N N . PHE A 1 102 ? -4.309 -5.239 -12.320 1.00 92.62 102 PHE A N 1
ATOM 733 C CA . PHE A 1 102 ? -4.174 -3.836 -11.985 1.00 92.62 102 PHE A CA 1
ATOM 734 C C . PHE A 1 102 ? -3.686 -3.054 -13.199 1.00 92.62 102 PHE A C 1
ATOM 736 O O . PHE A 1 102 ? -3.107 -3.618 -14.131 1.00 92.62 102 PHE A O 1
ATOM 743 N N . ILE A 1 103 ? -3.949 -1.757 -13.173 1.00 91.75 103 ILE A N 1
ATOM 744 C CA . ILE A 1 103 ? -3.381 -0.775 -14.090 1.00 91.75 103 I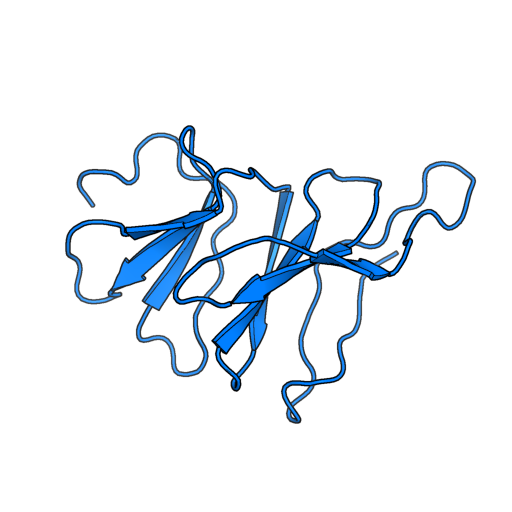LE A CA 1
ATOM 745 C C . ILE A 1 103 ? -2.440 0.137 -13.314 1.00 91.75 103 ILE A C 1
ATOM 747 O O . ILE A 1 103 ? -2.515 0.233 -12.089 1.00 91.75 103 ILE A O 1
ATOM 751 N N . VAL A 1 104 ? -1.556 0.795 -14.048 1.00 88.94 104 VAL A N 1
ATOM 752 C CA . VAL A 1 104 ? -0.578 1.742 -13.519 1.00 88.94 104 VAL A CA 1
ATOM 753 C C . VAL A 1 104 ? -0.538 2.965 -14.415 1.00 88.94 104 VAL A C 1
ATOM 755 O O . VAL A 1 104 ? -0.860 2.889 -15.605 1.00 88.94 104 VAL A O 1
ATOM 758 N N . LYS A 1 105 ? -0.117 4.085 -13.847 1.00 84.06 105 LYS A N 1
ATOM 759 C CA . LYS A 1 105 ? 0.251 5.280 -14.589 1.00 84.06 105 LYS A CA 1
ATOM 760 C C . LYS A 1 105 ? 1.736 5.227 -14.946 1.00 84.06 105 LYS A C 1
ATOM 762 O O . LYS A 1 105 ? 2.545 4.814 -14.119 1.00 84.06 105 LYS A O 1
ATOM 767 N N . LEU A 1 106 ? 2.064 5.646 -16.166 1.00 79.38 106 LEU A N 1
ATOM 768 C CA . LE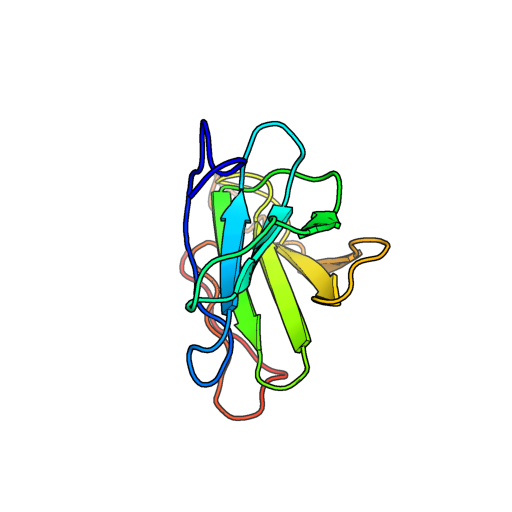U A 1 106 ? 3.431 5.815 -16.664 1.00 79.38 106 LEU A CA 1
ATOM 769 C C . LEU A 1 106 ? 3.837 7.291 -16.632 1.00 79.38 106 LEU A C 1
ATOM 771 O O . LEU A 1 106 ? 2.926 8.145 -16.772 1.00 79.38 106 LEU A O 1
#

Mean predicted aligned error: 4.25 Å

Nearest PDB structures (foldseek):
  7dh6-assembly3_C  TM=7.143E-01  e=9.644E-03  Homo sapiens
  7mq9-assembly1_LS  TM=6.604E-01  e=7.700E-03  Homo sapiens
  7dh6-assembly1_A  TM=7.437E-01  e=5.840E-02  Homo sapiens
  6vyc-assembly2_B  TM=6.405E-01  e=1.358E-01  Homo sapiens
  3e0c-assembly1_A  TM=4.296E-01  e=8.702E-01  Homo sapiens

pLDDT: mean 90.2, std 9.59, range [62.59, 98.19]

Solvent-accessible surface area (backbone atoms only — not comparable to full-atom values): 5753 Å² total; per-residue (Å²): 110,74,83,53,68,76,59,42,64,77,39,52,35,64,92,58,58,32,37,35,32,22,32,92,74,9,28,30,32,30,46,66,89,58,62,75,57,41,76,26,33,87,47,52,54,56,40,48,32,47,23,80,70,49,38,32,40,32,20,60,40,77,54,34,45,35,30,34,27,45,62,90,29,57,81,67,41,84,76,42,85,30,67,75,54,98,86,41,17,45,37,68,46,40,64,42,97,82,36,76,52,66,50,63,41,117

Sequence (106 aa):
IEGTESASTVFWSPGGHEIAFFADAGLLRVPTAGGAPRLVAELNGWDGAWSPNDTILFGPERTGPLLRVDAEGGPARIVAATDLGAGVGASAPQFLPDGRRFIVKL

Secondary structure (DSSP, 8-state):
-TT-TT-EEEEEPTTSSEEEEEETTEEEEEETT----EEEES---SEEEE-TTSEEEEESSSSS-EEEEETT----EEEE--B-STT-B-EEEEE-TTSS-EEEE-